Protein AF-A0A1Z9HLA8-F1 (afdb_monomer_lite)

Structure (mmCIF, N/CA/C/O backbone):
data_AF-A0A1Z9HLA8-F1
#
_entry.id   AF-A0A1Z9HLA8-F1
#
loop_
_atom_site.group_PDB
_atom_site.id
_atom_site.type_symbol
_atom_site.label_atom_id
_atom_site.label_alt_id
_atom_site.label_comp_id
_atom_site.label_asym_id
_atom_site.label_entity_id
_atom_site.label_seq_id
_atom_site.pdbx_PDB_ins_code
_atom_site.Cartn_x
_atom_site.Cartn_y
_atom_site.Cartn_z
_atom_site.occupancy
_atom_site.B_iso_or_equiv
_atom_site.auth_seq_id
_atom_site.auth_comp_id
_atom_site.auth_asym_id
_atom_site.auth_atom_id
_atom_site.pdbx_PDB_model_num
ATOM 1 N N . MET A 1 1 ? -14.013 8.708 19.780 1.00 68.19 1 MET A N 1
ATOM 2 C CA . MET A 1 1 ? -12.928 7.914 19.157 1.00 68.19 1 MET A CA 1
ATOM 3 C C . MET A 1 1 ? -12.501 8.605 17.875 1.00 68.19 1 MET A C 1
ATOM 5 O O . MET A 1 1 ? -13.380 9.040 17.139 1.00 68.19 1 MET A O 1
ATOM 9 N N . LYS A 1 2 ? -11.194 8.746 17.622 1.00 76.31 2 LYS A N 1
ATOM 10 C CA . LYS A 1 2 ? -10.703 9.238 16.324 1.00 76.31 2 LYS A CA 1
ATOM 11 C C . LYS A 1 2 ? -11.036 8.195 15.249 1.00 76.31 2 LYS A C 1
ATOM 13 O O . LYS A 1 2 ? -10.894 7.003 15.515 1.00 76.31 2 LYS A O 1
ATOM 18 N N . LYS A 1 3 ? -11.512 8.626 14.076 1.00 81.88 3 LYS A N 1
ATOM 19 C CA . LYS A 1 3 ? -11.739 7.708 12.946 1.00 81.88 3 LYS A CA 1
ATOM 20 C C . LYS A 1 3 ? -10.396 7.208 12.417 1.00 81.88 3 LYS A C 1
ATOM 22 O O . LYS A 1 3 ? -9.434 7.979 12.391 1.00 81.88 3 LYS A O 1
ATOM 27 N N . LYS A 1 4 ? -10.347 5.947 11.992 1.00 86.38 4 LYS A N 1
ATOM 28 C CA . LYS A 1 4 ? -9.158 5.330 11.401 1.00 86.38 4 LYS A CA 1
ATOM 29 C C . LYS A 1 4 ? -9.135 5.586 9.905 1.00 86.38 4 LYS A C 1
ATOM 31 O O . LYS A 1 4 ? -10.071 5.218 9.194 1.00 86.38 4 LYS A O 1
ATOM 36 N N . VAL A 1 5 ? -8.066 6.201 9.424 1.00 83.31 5 VAL A N 1
ATOM 37 C CA . VAL A 1 5 ? -7.913 6.585 8.021 1.00 83.31 5 VAL A CA 1
ATOM 38 C C . VAL A 1 5 ? -6.648 5.942 7.463 1.00 83.31 5 VAL A C 1
ATOM 40 O O . VAL A 1 5 ? -5.552 6.132 7.987 1.00 83.31 5 VAL A O 1
ATOM 43 N N . ALA A 1 6 ? -6.792 5.169 6.388 1.00 83.38 6 ALA A N 1
ATOM 44 C CA . ALA A 1 6 ? -5.660 4.651 5.628 1.00 83.38 6 ALA A CA 1
ATOM 45 C C . ALA A 1 6 ? -5.429 5.519 4.389 1.00 83.38 6 ALA A C 1
ATOM 47 O O . ALA A 1 6 ? -6.327 5.667 3.560 1.00 83.38 6 ALA A O 1
ATOM 48 N N . LEU A 1 7 ? -4.222 6.063 4.254 1.00 80.62 7 LEU A N 1
ATOM 49 C CA . LEU A 1 7 ? -3.779 6.821 3.087 1.00 80.62 7 LEU A CA 1
ATOM 50 C C . LEU A 1 7 ? -2.902 5.921 2.215 1.00 80.62 7 LEU A C 1
ATOM 52 O O . LEU A 1 7 ? -1.833 5.498 2.644 1.00 80.62 7 LEU A O 1
ATOM 56 N N . VAL A 1 8 ? -3.339 5.637 0.991 1.00 75.19 8 VAL A N 1
ATOM 57 C CA . VAL A 1 8 ? -2.552 4.929 -0.026 1.00 75.19 8 VAL A CA 1
ATOM 58 C C . VAL A 1 8 ? -2.114 5.951 -1.072 1.00 75.19 8 VAL A C 1
ATOM 60 O O . VAL A 1 8 ? -2.862 6.251 -2.008 1.00 75.19 8 VAL A O 1
ATOM 63 N N . ILE A 1 9 ? -0.938 6.539 -0.859 1.00 72.31 9 ILE A N 1
ATOM 64 C CA . ILE A 1 9 ? -0.473 7.730 -1.576 1.00 72.31 9 ILE A CA 1
ATOM 65 C C . ILE A 1 9 ? 1.041 7.665 -1.815 1.00 72.31 9 ILE A C 1
ATOM 67 O O . ILE A 1 9 ? 1.773 7.211 -0.937 1.00 72.31 9 ILE A O 1
ATOM 71 N N . ASP A 1 10 ? 1.507 8.111 -2.986 1.00 67.94 10 ASP A N 1
ATOM 72 C CA . ASP A 1 10 ? 2.945 8.178 -3.314 1.00 67.94 10 ASP A CA 1
ATOM 73 C C . ASP A 1 10 ? 3.494 9.615 -3.372 1.00 67.94 10 ASP A C 1
ATOM 75 O O . ASP A 1 10 ? 4.684 9.842 -3.608 1.00 67.94 10 ASP A O 1
ATOM 79 N N . ASN A 1 11 ? 2.619 10.591 -3.136 1.00 69.56 11 ASN A N 1
ATOM 80 C CA . ASN A 1 11 ? 2.916 12.004 -3.225 1.00 69.56 11 ASN A CA 1
ATOM 81 C C . ASN A 1 11 ? 3.504 12.543 -1.916 1.00 69.56 11 ASN A C 1
ATOM 83 O O . ASN A 1 11 ? 2.791 12.921 -0.983 1.00 69.56 11 ASN A O 1
ATOM 87 N N . GLU A 1 12 ? 4.833 12.631 -1.868 1.00 65.38 12 GLU A N 1
ATOM 88 C CA . GLU A 1 12 ? 5.573 13.173 -0.723 1.00 65.38 12 GLU A CA 1
ATOM 89 C C . GLU A 1 12 ? 5.170 14.606 -0.344 1.00 65.38 12 GLU A C 1
ATOM 91 O O . GLU A 1 12 ? 5.257 14.976 0.828 1.00 65.38 12 GLU A O 1
ATOM 96 N N . HIS A 1 13 ? 4.729 15.420 -1.307 1.00 66.19 13 HIS A N 1
ATOM 97 C CA . HIS A 1 13 ? 4.327 16.802 -1.045 1.00 66.19 13 HIS A CA 1
ATOM 98 C C . HIS A 1 13 ? 2.995 16.856 -0.290 1.00 66.19 13 HIS A C 1
ATOM 100 O O . HIS A 1 13 ? 2.879 17.561 0.713 1.00 66.19 13 HIS A O 1
ATOM 106 N N . PHE A 1 14 ? 2.026 16.036 -0.709 1.00 68.50 14 PHE A N 1
ATOM 107 C CA . PHE A 1 14 ? 0.756 15.877 -0.002 1.00 68.50 14 PHE A CA 1
ATOM 108 C C . PHE A 1 14 ? 0.964 15.299 1.402 1.00 68.50 14 PHE A C 1
ATOM 110 O O . PHE A 1 14 ? 0.370 15.790 2.362 1.00 68.50 14 PHE A O 1
ATOM 117 N N . ILE A 1 15 ? 1.836 14.289 1.520 1.00 66.88 15 ILE A N 1
ATOM 118 C CA . ILE A 1 15 ? 2.238 13.676 2.793 1.00 66.88 15 ILE A CA 1
ATOM 119 C C . ILE A 1 15 ? 2.759 14.763 3.744 1.00 66.88 15 ILE A C 1
ATOM 121 O O . ILE A 1 15 ? 2.237 14.919 4.841 1.00 66.88 15 ILE A O 1
ATOM 125 N N . LYS A 1 16 ? 3.735 15.573 3.322 1.00 66.94 16 LYS A N 1
ATOM 126 C CA . LYS A 1 16 ? 4.371 16.567 4.204 1.00 66.94 16 LYS A CA 1
ATOM 127 C C . LYS A 1 16 ? 3.445 17.702 4.642 1.00 66.94 16 LYS A C 1
ATOM 129 O O . LYS A 1 16 ? 3.605 18.200 5.750 1.00 66.94 16 LYS A O 1
ATOM 134 N N . GLN A 1 17 ? 2.505 18.121 3.796 1.00 71.88 17 GLN A N 1
ATOM 135 C CA . GLN A 1 17 ? 1.639 19.266 4.098 1.00 71.88 17 GLN A CA 1
ATOM 136 C C . GLN A 1 17 ? 0.371 18.889 4.868 1.00 71.88 17 GLN A C 1
ATOM 138 O O . GLN A 1 17 ? -0.019 19.616 5.776 1.00 71.88 17 GLN A O 1
ATOM 143 N N . ASN A 1 18 ? -0.274 17.769 4.527 1.00 67.81 18 ASN A N 1
ATOM 144 C CA . ASN A 1 18 ? -1.609 17.450 5.045 1.00 67.81 18 ASN A CA 1
ATOM 145 C C . ASN A 1 18 ? -1.606 16.436 6.195 1.00 67.81 18 ASN A C 1
ATOM 147 O O . ASN A 1 18 ? -2.540 16.438 6.997 1.00 67.81 18 ASN A O 1
ATOM 151 N N . ILE A 1 19 ? -0.576 15.587 6.314 1.00 69.06 19 ILE A N 1
ATOM 152 C CA . ILE A 1 19 ? -0.504 14.586 7.393 1.00 69.06 19 ILE A CA 1
ATOM 153 C C . ILE A 1 19 ? -0.483 15.215 8.785 1.00 69.06 19 ILE A C 1
ATOM 155 O O . ILE A 1 19 ? -1.265 14.737 9.602 1.00 69.06 19 ILE A O 1
ATOM 159 N N . PRO A 1 20 ? 0.291 16.282 9.077 1.00 69.31 20 PRO A N 1
ATOM 160 C CA . PRO A 1 20 ? 0.330 16.843 10.429 1.00 69.31 20 PRO A CA 1
ATOM 161 C C . PRO A 1 20 ? -1.066 17.240 10.930 1.00 69.31 20 PRO A C 1
ATOM 163 O O . PRO A 1 20 ? -1.481 16.884 12.028 1.00 69.31 20 PRO A O 1
ATOM 166 N N . THR A 1 21 ? -1.858 17.882 10.068 1.00 75.25 21 THR A N 1
ATOM 167 C CA . THR A 1 21 ? -3.232 18.296 10.385 1.00 75.25 21 THR A CA 1
ATOM 168 C C . THR A 1 21 ? -4.203 17.117 10.496 1.00 75.25 21 THR A C 1
ATOM 170 O O . THR A 1 21 ? -5.206 17.191 11.209 1.00 75.25 21 THR A O 1
ATOM 173 N N . TRP A 1 22 ? -3.958 16.031 9.763 1.00 74.81 22 TRP A N 1
ATOM 174 C CA . TRP A 1 22 ? -4.820 14.854 9.791 1.00 74.81 22 TRP A CA 1
ATOM 175 C C . TRP A 1 22 ? -4.466 13.903 10.945 1.00 74.81 22 TRP A C 1
ATOM 177 O O . TRP A 1 22 ? -5.384 13.292 11.479 1.00 74.81 22 TRP A O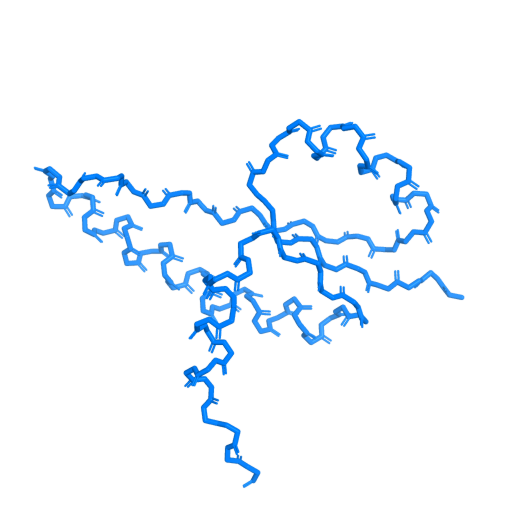 1
ATOM 187 N N . GLU A 1 23 ? -3.210 13.818 11.398 1.00 76.12 23 GLU A N 1
ATOM 188 C CA . GLU A 1 23 ? -2.795 13.019 12.573 1.00 76.12 23 GLU A CA 1
ATOM 189 C C . GLU A 1 23 ? -3.392 13.577 13.871 1.00 76.12 23 GLU A C 1
ATOM 191 O O . GLU A 1 23 ? -3.779 12.843 14.789 1.00 76.12 23 GLU A O 1
ATOM 196 N N . GLU A 1 24 ? -3.563 14.897 13.934 1.00 78.12 24 GLU A N 1
ATOM 197 C CA . GLU A 1 24 ? -4.267 15.542 15.038 1.00 78.12 24 GLU A CA 1
ATOM 198 C C . GLU A 1 24 ? -5.734 15.087 15.116 1.00 78.12 24 GLU A C 1
ATOM 200 O O . GLU A 1 24 ? -6.253 14.839 16.210 1.00 78.12 24 GLU A O 1
ATOM 205 N N . LYS A 1 25 ? -6.394 14.892 13.967 1.00 79.19 25 LYS A N 1
ATOM 206 C CA . LYS A 1 25 ? -7.841 14.622 13.869 1.00 79.19 25 LYS A CA 1
ATOM 207 C C . LYS A 1 25 ? -8.200 13.136 13.740 1.00 79.19 25 LYS A C 1
ATOM 209 O O . LYS A 1 25 ? -9.287 12.734 14.160 1.00 79.19 25 LYS A O 1
ATOM 214 N N . PHE A 1 26 ? -7.300 12.314 13.209 1.00 81.94 26 PHE A N 1
A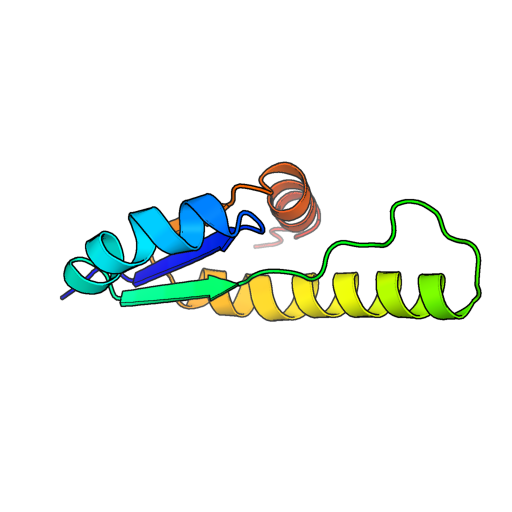TOM 215 C CA . PHE A 1 26 ? -7.538 10.924 12.820 1.00 81.94 26 PHE A CA 1
ATOM 216 C C . PHE A 1 26 ? -6.409 10.003 13.285 1.00 81.94 26 PHE A C 1
ATOM 218 O O . PHE A 1 26 ? -5.285 10.437 13.510 1.00 81.94 26 PHE A O 1
ATOM 225 N N . ASP A 1 27 ? -6.716 8.716 13.425 1.00 84.06 27 ASP A N 1
ATOM 226 C CA . ASP A 1 27 ? -5.690 7.680 13.555 1.00 84.06 27 ASP A CA 1
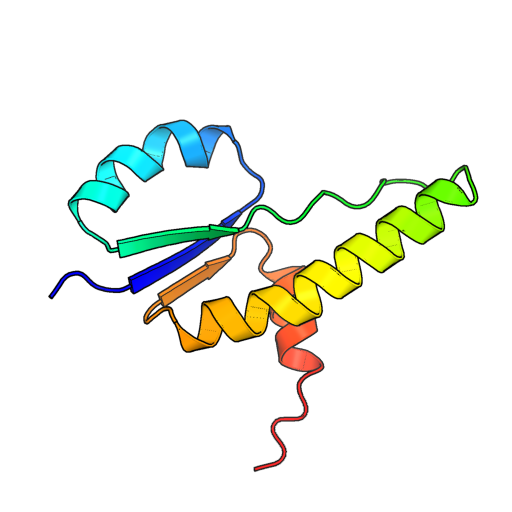ATOM 227 C C . ASP A 1 27 ? -5.264 7.288 12.135 1.00 84.06 27 ASP A C 1
ATOM 229 O O . ASP A 1 27 ? -6.075 6.748 11.377 1.00 84.06 27 ASP A O 1
ATOM 233 N N . LEU A 1 28 ? -4.045 7.658 11.735 1.00 82.19 28 LEU A N 1
ATOM 234 C CA . LEU A 1 28 ? -3.583 7.555 10.353 1.00 82.19 28 LEU A CA 1
ATOM 235 C C . LEU A 1 28 ? -2.612 6.400 10.142 1.00 82.19 28 LEU A C 1
ATOM 237 O O . LEU A 1 28 ? -1.650 6.216 10.884 1.00 82.19 28 LEU A O 1
ATOM 241 N N . ARG A 1 29 ? -2.804 5.678 9.036 1.00 84.50 29 ARG A N 1
ATOM 242 C CA . ARG A 1 29 ? -1.780 4.792 8.473 1.00 84.50 29 ARG A CA 1
ATOM 243 C C . ARG A 1 29 ? -1.506 5.153 7.031 1.00 84.50 29 ARG A C 1
ATOM 245 O O . ARG A 1 29 ? -2.392 5.065 6.185 1.00 84.50 29 ARG A O 1
ATOM 252 N N . VAL A 1 30 ? -0.260 5.513 6.757 1.00 78.75 30 VAL A N 1
ATOM 253 C CA . VAL A 1 30 ? 0.212 5.803 5.406 1.00 78.75 30 VAL A CA 1
ATOM 254 C C . VAL A 1 30 ? 0.852 4.552 4.826 1.00 78.75 30 VAL A C 1
ATOM 256 O O . VAL A 1 30 ? 1.748 3.961 5.424 1.00 78.75 30 VAL A O 1
ATOM 259 N N . PHE A 1 31 ? 0.393 4.158 3.648 1.00 78.19 31 PHE A N 1
ATOM 260 C CA . PHE A 1 31 ? 1.002 3.125 2.834 1.00 78.19 31 PHE A CA 1
ATOM 261 C C . PHE A 1 31 ? 1.437 3.747 1.515 1.00 78.19 31 PHE A C 1
ATOM 263 O O . PHE A 1 31 ? 0.609 4.112 0.682 1.00 78.19 31 PHE A O 1
ATOM 270 N N . ASN A 1 32 ? 2.749 3.868 1.345 1.00 74.81 32 ASN A N 1
ATOM 271 C CA . ASN A 1 32 ? 3.364 4.335 0.114 1.00 74.81 32 ASN A CA 1
ATOM 272 C C . ASN A 1 32 ? 3.917 3.115 -0.636 1.00 74.81 32 ASN A C 1
ATOM 274 O O . ASN A 1 32 ? 5.027 2.669 -0.323 1.00 74.81 32 ASN A O 1
ATOM 278 N N . PRO A 1 33 ? 3.142 2.497 -1.547 1.00 68.00 33 PRO A N 1
ATOM 279 C CA . PRO A 1 33 ? 3.648 1.370 -2.305 1.00 68.00 33 PRO A CA 1
ATOM 280 C C . PRO A 1 33 ? 4.821 1.830 -3.180 1.00 68.00 33 PRO A C 1
ATOM 282 O O . PRO A 1 33 ? 4.713 2.851 -3.864 1.00 68.00 33 PRO A O 1
ATOM 285 N N . PRO A 1 34 ? 5.934 1.080 -3.220 1.00 65.50 34 PRO A N 1
ATOM 286 C CA . PRO A 1 34 ? 7.046 1.414 -4.096 1.00 65.50 34 PRO A CA 1
ATOM 287 C C . PRO A 1 34 ? 6.577 1.521 -5.553 1.00 65.50 34 PRO A C 1
ATOM 289 O O . PRO A 1 34 ? 5.926 0.617 -6.093 1.00 65.50 34 PRO A O 1
ATOM 292 N N . ARG A 1 35 ? 6.936 2.629 -6.217 1.00 64.62 35 ARG A N 1
ATOM 293 C CA . ARG A 1 35 ? 6.660 2.813 -7.647 1.00 64.62 35 ARG A CA 1
ATOM 294 C C . ARG A 1 35 ? 7.323 1.683 -8.430 1.00 64.62 35 ARG A C 1
ATOM 296 O O . ARG A 1 35 ? 8.511 1.400 -8.269 1.00 64.62 35 ARG A O 1
ATOM 303 N N . SER A 1 36 ? 6.542 1.014 -9.276 1.00 63.56 36 SER A N 1
ATOM 304 C CA . SER A 1 36 ? 7.103 0.034 -10.208 1.00 63.56 36 SER A CA 1
ATOM 305 C C . SER A 1 36 ? 8.007 0.755 -11.213 1.00 63.56 36 SER A C 1
ATOM 307 O O . SER A 1 36 ? 7.670 1.869 -11.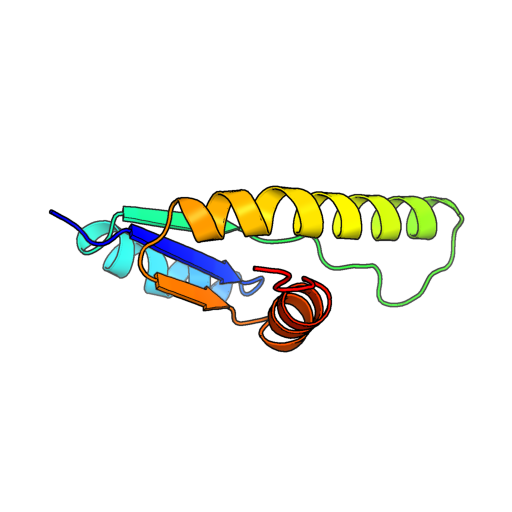625 1.00 63.56 36 SER A O 1
ATOM 309 N N . PRO A 1 37 ? 9.142 0.158 -11.622 1.00 62.16 37 PRO A N 1
ATOM 310 C CA . PRO A 1 37 ? 9.998 0.768 -12.627 1.00 62.16 37 PRO A CA 1
ATOM 311 C C . PRO A 1 37 ? 9.195 1.005 -13.919 1.00 62.16 37 PRO A C 1
ATOM 313 O O . PRO A 1 37 ? 8.493 0.099 -14.373 1.00 62.16 37 PRO A O 1
ATOM 316 N N . PRO A 1 38 ? 9.290 2.198 -14.536 1.00 62.03 38 PRO A N 1
ATOM 317 C CA . PRO A 1 38 ? 8.481 2.547 -15.706 1.00 62.03 38 PRO A CA 1
ATOM 318 C C . PRO A 1 38 ? 8.851 1.725 -16.947 1.00 62.03 38 PRO A C 1
ATOM 320 O O . PRO A 1 38 ? 8.051 1.600 -17.871 1.00 62.03 38 PRO A O 1
ATOM 323 N N . LYS A 1 39 ? 10.068 1.167 -16.986 1.00 71.69 39 LYS A N 1
ATOM 324 C CA . LYS A 1 39 ? 10.539 0.249 -18.026 1.00 71.69 39 LYS A CA 1
ATOM 325 C C . LYS A 1 39 ? 11.335 -0.876 -17.380 1.00 71.69 39 LYS A C 1
ATOM 327 O O . LYS A 1 39 ? 12.245 -0.611 -16.600 1.00 71.69 39 LYS A O 1
ATOM 332 N N . ILE A 1 40 ? 11.014 -2.111 -17.748 1.00 75.69 40 ILE A N 1
ATOM 333 C CA . ILE A 1 40 ? 11.781 -3.297 -17.368 1.00 75.69 40 ILE A CA 1
ATOM 334 C C . ILE A 1 40 ? 13.025 -3.322 -18.254 1.00 75.69 40 ILE A C 1
ATOM 336 O O . ILE A 1 40 ? 12.909 -3.490 -19.467 1.00 75.69 40 ILE A O 1
ATOM 340 N N . ARG A 1 41 ? 14.203 -3.094 -17.670 1.00 80.75 41 ARG A N 1
ATOM 341 C CA . ARG A 1 41 ? 15.483 -3.130 -18.398 1.00 80.75 41 ARG A CA 1
ATOM 342 C C . ARG A 1 41 ? 16.351 -4.297 -17.959 1.00 80.75 41 ARG A C 1
ATOM 344 O O . ARG A 1 41 ? 17.195 -4.750 -18.722 1.00 80.75 41 ARG A O 1
ATOM 351 N N . THR A 1 42 ? 16.138 -4.782 -16.741 1.00 85.75 42 THR A N 1
ATOM 352 C CA . THR A 1 42 ? 16.926 -5.847 -16.129 1.00 85.75 42 THR A CA 1
ATOM 353 C C . THR A 1 42 ? 16.030 -6.915 -15.492 1.00 85.75 42 THR A C 1
ATOM 355 O O . THR A 1 42 ? 14.898 -6.620 -15.101 1.00 85.75 42 THR A O 1
ATOM 358 N N . PRO A 1 43 ? 16.527 -8.152 -15.306 1.00 82.88 43 PRO A N 1
ATOM 359 C CA . PRO A 1 43 ? 15.814 -9.186 -14.549 1.00 82.88 43 PRO A CA 1
ATOM 360 C C . PRO A 1 43 ? 15.484 -8.765 -13.106 1.00 82.88 43 PRO A C 1
ATOM 362 O O . PRO A 1 43 ? 14.471 -9.178 -12.545 1.00 82.88 43 PRO A O 1
ATOM 365 N N . LEU A 1 44 ? 16.300 -7.889 -12.512 1.00 83.50 44 LEU A N 1
ATOM 366 C CA . LEU A 1 44 ? 16.038 -7.307 -11.193 1.00 83.50 44 LEU A CA 1
ATOM 367 C C . LEU A 1 44 ? 14.791 -6.411 -11.191 1.00 83.50 44 LEU A C 1
ATOM 369 O O . LEU A 1 44 ? 14.083 -6.355 -10.186 1.00 83.50 44 LEU A O 1
ATOM 373 N N . ASP A 1 45 ? 14.478 -5.752 -12.309 1.00 78.75 45 ASP A N 1
ATOM 374 C CA . ASP A 1 45 ? 13.265 -4.939 -12.432 1.00 78.75 45 ASP A CA 1
ATOM 375 C C . ASP A 1 45 ? 12.002 -5.806 -12.410 1.00 78.75 45 ASP A C 1
ATOM 377 O O . ASP A 1 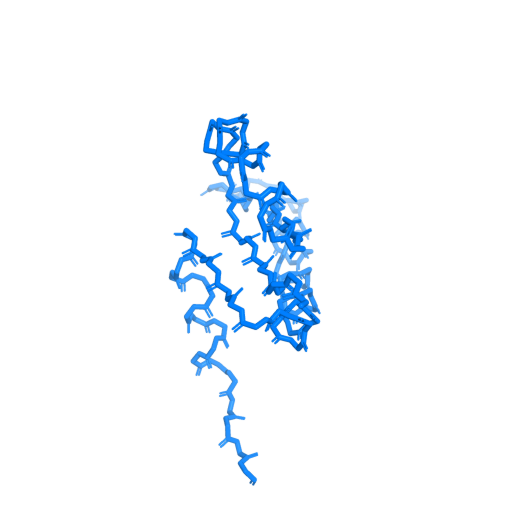45 ? 11.006 -5.413 -11.805 1.00 78.75 45 ASP A O 1
ATOM 381 N N . LEU A 1 46 ? 12.046 -7.015 -12.985 1.00 80.25 46 LEU A N 1
ATOM 382 C CA . LEU A 1 46 ? 10.950 -7.988 -12.885 1.00 80.25 46 LEU A CA 1
ATOM 383 C C . LEU A 1 46 ? 10.709 -8.408 -11.432 1.00 80.25 46 LEU A C 1
ATOM 385 O O . LEU A 1 46 ? 9.568 -8.402 -10.971 1.00 80.25 46 LEU A O 1
ATOM 389 N N . LEU A 1 47 ? 11.778 -8.715 -10.691 1.00 82.38 47 LEU A N 1
ATOM 390 C CA . LEU A 1 47 ? 11.680 -9.055 -9.268 1.00 82.38 47 LEU A CA 1
ATOM 391 C C . LEU A 1 47 ? 11.111 -7.895 -8.443 1.00 82.38 47 LEU A C 1
ATOM 393 O O . LEU A 1 47 ? 10.273 -8.121 -7.570 1.00 82.38 47 LEU A O 1
ATOM 397 N N . ARG A 1 48 ? 11.501 -6.651 -8.749 1.00 77.25 48 ARG A N 1
ATOM 398 C CA . ARG A 1 48 ? 10.933 -5.449 -8.118 1.00 77.25 48 ARG A CA 1
ATOM 399 C C . ARG A 1 48 ? 9.438 -5.319 -8.396 1.00 77.25 48 ARG A C 1
ATOM 401 O O . ARG A 1 48 ? 8.671 -5.121 -7.463 1.00 77.25 48 ARG A O 1
ATOM 408 N N . VAL A 1 49 ? 8.999 -5.500 -9.642 1.00 77.69 49 VAL A N 1
ATOM 409 C CA . VAL A 1 49 ? 7.569 -5.461 -10.001 1.00 77.69 49 VAL A CA 1
ATOM 410 C C . VAL A 1 49 ? 6.773 -6.535 -9.253 1.00 77.69 49 VAL A C 1
ATOM 412 O O . VAL A 1 49 ? 5.701 -6.247 -8.717 1.00 77.69 49 VAL A O 1
ATOM 415 N N . LEU A 1 50 ? 7.296 -7.763 -9.179 1.00 79.44 50 LEU A N 1
ATOM 416 C CA . LEU A 1 50 ? 6.652 -8.860 -8.452 1.00 79.44 50 LEU A CA 1
ATOM 417 C C . LEU A 1 50 ? 6.564 -8.578 -6.950 1.00 79.44 50 LEU A C 1
ATOM 419 O O . LEU A 1 50 ? 5.496 -8.755 -6.363 1.00 79.44 50 LEU A O 1
ATOM 423 N N . LYS A 1 51 ? 7.649 -8.085 -6.342 1.00 80.50 51 LYS A N 1
ATOM 424 C CA . LYS A 1 51 ? 7.674 -7.697 -4.929 1.00 80.50 51 LYS A CA 1
ATOM 425 C C . LYS A 1 51 ? 6.651 -6.599 -4.638 1.00 80.50 51 LYS A C 1
ATOM 427 O O . LYS A 1 51 ? 5.854 -6.751 -3.717 1.00 80.50 51 LYS A O 1
ATOM 432 N N . ASN A 1 52 ? 6.613 -5.549 -5.459 1.00 77.00 52 ASN A N 1
ATOM 433 C CA . ASN A 1 52 ? 5.675 -4.438 -5.295 1.00 77.00 52 ASN A CA 1
ATOM 434 C C . ASN A 1 52 ? 4.225 -4.927 -5.395 1.00 77.00 52 ASN A C 1
ATOM 436 O O . ASN A 1 52 ? 3.380 -4.562 -4.580 1.00 77.00 52 ASN A O 1
ATOM 440 N N . LYS A 1 53 ? 3.931 -5.797 -6.369 1.00 75.38 53 LYS A N 1
ATOM 441 C CA . LYS A 1 53 ? 2.604 -6.403 -6.513 1.00 75.38 53 LYS A CA 1
ATOM 442 C C . LYS A 1 53 ? 2.217 -7.207 -5.269 1.00 75.38 53 LYS A C 1
ATOM 444 O O . LYS A 1 53 ? 1.091 -7.079 -4.796 1.00 75.38 53 LYS A O 1
ATOM 449 N N . TRP A 1 54 ? 3.141 -8.000 -4.731 1.00 79.38 54 TRP A N 1
ATOM 450 C CA . TRP A 1 54 ? 2.896 -8.822 -3.548 1.00 79.38 54 TRP A CA 1
ATOM 451 C C . TRP A 1 54 ? 2.696 -7.985 -2.277 1.00 79.38 54 TRP A C 1
ATOM 453 O O . TRP A 1 54 ? 1.782 -8.248 -1.494 1.00 79.38 54 TRP A O 1
ATOM 463 N N . GLU A 1 55 ? 3.483 -6.925 -2.086 1.00 77.12 55 GLU A N 1
ATOM 464 C CA . GLU A 1 55 ? 3.293 -5.974 -0.985 1.00 77.12 55 GLU A CA 1
ATOM 465 C C . GLU A 1 55 ? 1.930 -5.280 -1.073 1.00 77.12 55 GLU A C 1
ATOM 467 O O . GLU A 1 55 ? 1.215 -5.205 -0.076 1.00 77.12 55 GLU A O 1
ATOM 472 N N . ILE A 1 56 ? 1.512 -4.849 -2.265 1.00 75.56 56 ILE A N 1
ATOM 473 C CA . ILE A 1 56 ? 0.186 -4.258 -2.483 1.00 75.56 56 ILE A CA 1
ATOM 474 C C . ILE A 1 56 ? -0.919 -5.270 -2.146 1.00 75.56 56 ILE A C 1
ATOM 476 O O . ILE A 1 56 ? -1.826 -4.960 -1.375 1.00 75.56 56 ILE A O 1
ATOM 480 N N . GLU A 1 57 ? -0.840 -6.494 -2.674 1.00 74.38 57 GLU A N 1
ATOM 481 C CA . GLU A 1 57 ? -1.855 -7.530 -2.448 1.00 74.38 57 GLU A CA 1
ATOM 482 C C . GLU A 1 57 ? -1.976 -7.945 -0.974 1.00 74.38 57 GLU A C 1
ATOM 484 O O . GLU A 1 57 ? -3.068 -8.305 -0.534 1.00 74.38 57 GLU A O 1
ATOM 489 N N . THR A 1 58 ? -0.891 -7.868 -0.200 1.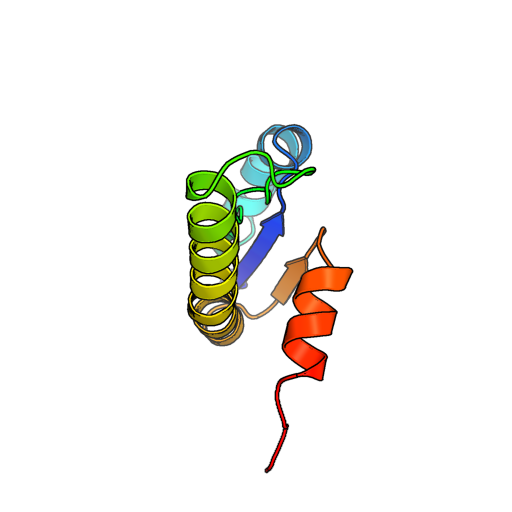00 79.94 58 THR A N 1
ATOM 490 C CA . THR A 1 58 ? -0.870 -8.270 1.216 1.00 79.94 58 THR A CA 1
ATOM 491 C C . THR A 1 58 ? -1.177 -7.125 2.180 1.00 79.94 58 THR A C 1
ATOM 493 O O . THR A 1 58 ? -1.874 -7.341 3.177 1.00 79.94 58 THR A O 1
ATOM 496 N N . GLN A 1 59 ? -0.687 -5.912 1.914 1.00 80.38 59 GLN A N 1
ATOM 497 C CA . GLN A 1 59 ? -0.865 -4.764 2.805 1.00 80.38 59 GLN A CA 1
ATOM 498 C C . GLN A 1 59 ? -2.218 -4.075 2.622 1.00 80.38 59 GLN A C 1
ATOM 500 O O . GLN A 1 59 ? -2.852 -3.737 3.624 1.00 80.38 59 GLN A O 1
ATOM 505 N N . LEU A 1 60 ? -2.724 -3.945 1.388 1.00 76.50 60 LEU A N 1
ATOM 506 C CA . LEU A 1 60 ? -4.035 -3.332 1.136 1.00 76.50 60 LEU A CA 1
ATOM 507 C C . LEU A 1 60 ? -5.187 -3.982 1.920 1.00 76.50 60 LEU A C 1
ATOM 509 O O . LEU A 1 60 ? -5.946 -3.244 2.546 1.00 76.50 60 LEU A O 1
ATOM 513 N N . PRO A 1 61 ? -5.354 -5.321 1.962 1.00 78.56 61 PRO A N 1
ATOM 514 C CA . PRO A 1 61 ? -6.433 -5.914 2.748 1.00 78.56 61 PRO A CA 1
ATOM 515 C C . PRO A 1 61 ? -6.252 -5.736 4.257 1.00 78.56 61 PRO A C 1
ATOM 517 O O . PRO A 1 61 ? -7.252 -5.641 4.964 1.00 78.56 61 PRO A O 1
ATOM 520 N N . LYS A 1 62 ? -5.015 -5.672 4.766 1.00 82.88 62 LYS A N 1
ATOM 521 C CA . LYS A 1 62 ? -4.764 -5.382 6.187 1.00 82.88 62 LYS A CA 1
ATOM 522 C C . LYS A 1 62 ? -5.157 -3.944 6.528 1.00 82.88 62 LYS A C 1
ATOM 524 O O . LYS A 1 62 ? -5.786 -3.719 7.557 1.00 82.88 62 LYS A O 1
ATOM 529 N N . LEU A 1 63 ? -4.838 -2.997 5.647 1.00 80.88 63 LEU A N 1
ATOM 530 C CA . LEU A 1 63 ? -5.207 -1.587 5.788 1.00 80.88 63 LEU A CA 1
ATOM 531 C C . LEU A 1 63 ? -6.716 -1.383 5.669 1.00 80.88 63 LEU A C 1
ATOM 533 O O . LEU A 1 63 ? -7.300 -0.722 6.518 1.00 80.88 63 LEU A O 1
ATOM 537 N N . ALA A 1 64 ? -7.355 -2.015 4.683 1.00 77.25 64 ALA A N 1
ATOM 538 C CA . ALA A 1 64 ? -8.798 -1.934 4.476 1.00 77.25 64 ALA A CA 1
ATOM 539 C C . ALA A 1 64 ? -9.608 -2.561 5.624 1.00 77.25 64 ALA A C 1
ATOM 541 O O . ALA A 1 64 ? -10.708 -2.111 5.902 1.00 77.25 64 ALA A O 1
ATOM 542 N N . LYS A 1 65 ? -9.078 -3.591 6.300 1.00 83.25 65 LYS A N 1
ATOM 543 C CA . LYS A 1 65 ? -9.700 -4.150 7.515 1.00 83.25 65 LYS A CA 1
ATOM 544 C C . LYS A 1 65 ? -9.519 -3.260 8.743 1.00 83.25 65 LYS A C 1
ATOM 546 O O . LYS A 1 65 ? -10.295 -3.363 9.684 1.00 83.25 65 LYS A O 1
ATOM 551 N N . TRP A 1 66 ? -8.448 -2.472 8.778 1.00 85.06 66 TRP A N 1
ATOM 552 C CA . TRP A 1 66 ? -8.119 -1.631 9.921 1.00 85.06 66 TRP A CA 1
ATOM 553 C C . TRP A 1 66 ? -8.792 -0.254 9.850 1.00 85.06 66 TRP A C 1
ATOM 555 O O . TRP A 1 66 ? -9.201 0.250 10.892 1.00 85.06 66 TRP A O 1
ATOM 565 N N . ALA A 1 67 ? -8.884 0.347 8.661 1.00 84.88 67 ALA A N 1
ATOM 566 C CA . ALA A 1 67 ? -9.390 1.701 8.469 1.00 84.88 67 ALA A CA 1
ATOM 567 C C . ALA A 1 67 ? -10.908 1.753 8.274 1.00 84.88 67 ALA A C 1
ATOM 569 O O . ALA A 1 67 ? -11.479 0.930 7.565 1.00 84.88 67 ALA A O 1
ATOM 570 N N . ASP A 1 68 ? -11.527 2.795 8.827 1.00 81.94 68 ASP A N 1
ATOM 571 C CA . ASP A 1 68 ? -12.918 3.158 8.549 1.00 81.94 68 ASP A CA 1
ATOM 572 C C . ASP A 1 68 ? -13.039 3.846 7.179 1.00 81.94 68 ASP A C 1
ATOM 574 O O . ASP A 1 68 ? -14.065 3.757 6.508 1.00 81.94 68 ASP A O 1
ATOM 578 N N . ILE A 1 69 ? -11.985 4.561 6.766 1.00 79.19 69 ILE A N 1
ATOM 579 C CA . ILE A 1 69 ? -11.917 5.301 5.503 1.00 79.19 69 ILE A CA 1
ATOM 580 C C . ILE A 1 69 ? -10.583 4.994 4.822 1.00 79.19 69 ILE A C 1
ATOM 582 O O . ILE A 1 69 ? -9.518 5.170 5.415 1.00 79.19 69 ILE A O 1
ATOM 586 N N . VAL A 1 70 ? -10.632 4.577 3.555 1.00 75.56 70 VAL A N 1
ATOM 587 C CA . VAL A 1 70 ? -9.441 4.387 2.718 1.00 75.56 70 VAL A CA 1
ATOM 588 C C . VAL A 1 70 ? -9.403 5.490 1.666 1.00 75.56 70 VAL A C 1
ATOM 590 O O . VAL A 1 70 ? -10.261 5.542 0.788 1.00 75.56 70 VAL A O 1
ATOM 593 N N . PHE A 1 71 ? -8.405 6.366 1.746 1.00 74.44 71 PHE A N 1
ATOM 594 C CA . PHE A 1 71 ? -8.129 7.368 0.722 1.00 74.44 71 PHE A CA 1
ATOM 595 C C . PHE A 1 71 ? -7.003 6.858 -0.173 1.00 74.44 71 PHE A C 1
ATOM 597 O O . PHE A 1 71 ? -5.919 6.536 0.313 1.00 74.44 71 PHE A O 1
ATOM 604 N N . CYS A 1 72 ? -7.249 6.764 -1.477 1.00 70.62 72 CYS A N 1
ATOM 605 C CA . CYS A 1 72 ? -6.279 6.230 -2.421 1.00 70.62 72 CYS A CA 1
ATOM 606 C C . CYS A 1 72 ? -6.094 7.190 -3.597 1.00 70.62 72 CYS A C 1
ATOM 608 O O . CYS A 1 72 ? -6.989 7.329 -4.426 1.00 70.62 72 CYS A O 1
ATOM 610 N N . GLU A 1 73 ? -4.924 7.826 -3.682 1.00 65.12 73 GLU A N 1
ATOM 611 C CA . GLU A 1 73 ? -4.531 8.629 -4.855 1.00 65.12 73 GLU A CA 1
ATOM 612 C C . GLU A 1 73 ? -4.257 7.703 -6.054 1.00 65.12 73 GLU A C 1
ATOM 614 O O . GLU A 1 73 ? -4.598 8.010 -7.193 1.00 65.12 73 GLU A O 1
ATOM 619 N N . TRP A 1 74 ? -3.775 6.485 -5.781 1.00 63.47 74 TRP A N 1
ATOM 620 C CA . TRP A 1 74 ? -3.641 5.385 -6.743 1.00 63.47 74 TRP A CA 1
ATOM 621 C C . TRP A 1 74 ? -4.958 4.624 -6.962 1.00 63.47 74 TRP A C 1
ATOM 623 O O . TRP A 1 74 ? -4.984 3.385 -6.991 1.00 63.47 74 TRP A O 1
ATOM 633 N N . ALA A 1 75 ? -6.063 5.358 -7.131 1.00 55.72 75 ALA A N 1
ATOM 634 C CA . ALA A 1 75 ? -7.398 4.788 -7.283 1.00 55.72 75 ALA A CA 1
ATOM 635 C C . ALA A 1 75 ? -7.416 3.674 -8.340 1.00 55.72 75 ALA A C 1
ATOM 637 O O . ALA A 1 75 ? -7.978 2.620 -8.097 1.00 55.72 75 ALA A O 1
ATOM 638 N N . THR A 1 76 ? -6.708 3.805 -9.461 1.00 55.66 76 THR A N 1
ATOM 639 C CA . THR A 1 76 ? -6.655 2.777 -10.515 1.00 55.66 76 THR A CA 1
ATOM 640 C C . THR A 1 76 ? -6.044 1.446 -10.074 1.00 55.66 76 THR A C 1
ATOM 642 O O . THR A 1 76 ? -6.576 0.396 -10.429 1.00 55.66 76 THR A O 1
ATOM 645 N N . HIS A 1 77 ? -4.959 1.435 -9.295 1.00 58.38 77 HIS A N 1
ATOM 646 C CA . HIS A 1 77 ? -4.355 0.180 -8.823 1.00 58.38 77 HIS A CA 1
ATOM 647 C C . HIS A 1 77 ? -5.157 -0.445 -7.683 1.00 58.38 77 HIS A C 1
ATOM 649 O O . HIS A 1 77 ? -5.331 -1.664 -7.656 1.00 58.38 77 HIS A O 1
ATOM 655 N N . TYR A 1 78 ? -5.691 0.383 -6.787 1.00 56.69 78 TYR A N 1
ATOM 656 C CA . TYR A 1 78 ? -6.556 -0.067 -5.702 1.00 56.69 78 TYR A CA 1
ATOM 657 C C . TYR A 1 78 ? -7.906 -0.585 -6.216 1.00 56.69 78 TYR A C 1
ATOM 659 O O . TYR A 1 78 ? -8.325 -1.674 -5.839 1.00 56.69 78 TYR A O 1
ATOM 667 N N . LEU A 1 79 ? -8.541 0.118 -7.157 1.00 56.75 79 LEU A N 1
ATOM 668 C CA . LEU A 1 79 ? -9.761 -0.315 -7.845 1.00 56.75 79 LEU A CA 1
ATOM 669 C C . LEU A 1 79 ? -9.514 -1.571 -8.684 1.00 56.75 79 LEU A C 1
ATOM 671 O O . LEU A 1 79 ? -10.365 -2.451 -8.712 1.00 56.75 79 LEU A O 1
ATOM 675 N N . ARG A 1 80 ? -8.342 -1.710 -9.320 1.00 62.06 80 ARG A N 1
ATOM 676 C CA . ARG A 1 80 ? -7.955 -2.946 -10.023 1.00 62.06 80 ARG A CA 1
ATOM 677 C C . ARG A 1 80 ? -7.725 -4.120 -9.069 1.00 62.06 80 ARG A C 1
ATOM 679 O O . ARG A 1 80 ? -7.949 -5.265 -9.448 1.00 62.06 80 ARG A O 1
ATOM 686 N N . TRP A 1 81 ? -7.249 -3.864 -7.854 1.00 62.72 81 TRP A N 1
ATOM 687 C CA . TRP A 1 81 ? -7.174 -4.882 -6.808 1.00 62.72 81 TRP A CA 1
ATOM 688 C C . TRP A 1 81 ? -8.573 -5.249 -6.289 1.00 62.72 81 TRP A C 1
ATOM 690 O O . TRP A 1 81 ? -8.896 -6.434 -6.217 1.00 62.72 81 TRP A O 1
ATOM 700 N N . LEU A 1 82 ? -9.431 -4.258 -6.020 1.00 60.12 82 LEU A N 1
ATOM 701 C CA . LEU A 1 82 ? -10.830 -4.469 -5.636 1.00 60.12 82 LEU A CA 1
ATOM 702 C C . LEU A 1 82 ? -11.610 -5.244 -6.704 1.00 60.12 82 LEU A C 1
ATOM 704 O O . LEU A 1 82 ? -12.345 -6.160 -6.359 1.00 60.12 82 LEU A O 1
ATOM 708 N N . SER A 1 83 ? -11.413 -4.947 -7.991 1.00 60.59 83 SER A N 1
ATOM 709 C CA . SER A 1 83 ? -12.111 -5.633 -9.086 1.00 60.59 83 SER A CA 1
ATOM 710 C C . SER A 1 83 ? -11.661 -7.080 -9.290 1.00 60.59 83 SER A C 1
ATOM 712 O O . SER A 1 83 ? -12.404 -7.887 -9.840 1.00 60.59 83 SER A O 1
ATOM 714 N N . LYS A 1 84 ? -10.451 -7.428 -8.834 1.00 62.09 84 LYS A N 1
ATOM 715 C CA . LYS A 1 84 ? -9.935 -8.805 -8.836 1.00 62.09 84 LYS A CA 1
ATOM 716 C C . LYS A 1 84 ? -10.319 -9.597 -7.595 1.00 62.09 84 LYS A C 1
ATOM 718 O O . LYS A 1 84 ? -10.218 -10.824 -7.613 1.00 62.09 84 LYS A O 1
ATOM 723 N N . LYS A 1 85 ? -10.749 -8.934 -6.519 1.00 54.81 85 LYS A N 1
ATOM 724 C CA . LYS A 1 85 ? -11.407 -9.630 -5.420 1.00 54.81 85 LYS A CA 1
ATOM 725 C C . LYS A 1 85 ? -12.749 -10.133 -5.938 1.00 54.81 85 LYS A C 1
ATOM 727 O O . LYS A 1 85 ? -13.700 -9.375 -6.073 1.00 54.81 85 LYS A O 1
ATOM 732 N N . ASN A 1 86 ? -12.829 -11.435 -6.200 1.00 49.59 86 ASN A N 1
ATOM 733 C CA . ASN A 1 86 ? -14.114 -12.114 -6.241 1.00 49.59 86 ASN A CA 1
ATOM 734 C C . ASN A 1 86 ? -14.761 -11.922 -4.866 1.00 49.59 86 ASN A C 1
ATOM 736 O O . ASN A 1 86 ? -14.370 -12.576 -3.899 1.00 49.59 86 ASN A O 1
ATOM 740 N N . TYR A 1 87 ? -15.741 -11.027 -4.784 1.00 50.16 87 TYR A N 1
ATOM 741 C CA . TYR A 1 87 ? -16.726 -11.001 -3.710 1.00 50.16 87 TYR A CA 1
ATOM 742 C C . TYR A 1 87 ? -17.632 -12.228 -3.881 1.00 50.16 87 TYR A C 1
ATOM 744 O O . TYR A 1 87 ? -18.802 -12.115 -4.227 1.00 50.16 87 TYR A O 1
ATOM 752 N N . LYS A 1 88 ? -17.072 -13.434 -3.736 1.00 37.88 88 LYS A N 1
ATOM 753 C CA . LYS A 1 88 ? -17.895 -14.611 -3.483 1.00 37.88 88 LYS A CA 1
ATOM 754 C C . LYS A 1 88 ? -18.259 -14.539 -2.006 1.00 37.88 88 LYS A C 1
ATOM 756 O O . LYS A 1 88 ? -17.412 -14.815 -1.158 1.00 37.88 88 LYS A O 1
ATOM 761 N N . ASN A 1 89 ? -19.463 -14.016 -1.768 1.00 39.00 89 ASN A N 1
ATOM 762 C CA . ASN A 1 89 ? -20.223 -14.209 -0.535 1.00 39.00 89 ASN A CA 1
ATOM 763 C C . ASN A 1 89 ? -20.253 -15.690 -0.155 1.00 39.00 89 ASN A C 1
ATOM 765 O O . ASN A 1 89 ? -20.347 -16.521 -1.090 1.00 39.00 89 ASN A O 1
#

Sequence (89 aa):
MKKKVALVIDNEHFIKQNIPTWEEKFDLRVFNPPRSPPKIRTPLDLLRVLKNKWEIETQLPKLAKWADIVFCEWATHYLRWLSKKNYKN

Radius of gyration: 14.75 Å; chains: 1; bounding box: 37×34×38 Å

Secondary structure (DSSP, 8-state):
-PPEEEEE---HHHHHHHHHHHHHHSEEEEE-PPPPPSS--SHHHHHHHHHHHHHHHHHHHHHHHH-SEEEETTHHHHHHHHHHS----

pLDDT: mean 72.23, std 10.33, range [37.88, 86.38]

Foldseek 3Di:
DFFEEEEADQDPVCCVPCVVVNVVRHNYDYDDQDDQDPDDPDPVSVVSVVVSVVCCLPVVVVSVVGGPYYHYPVCVVSVVSVVPPPPPD